Protein AF-A0A3R7X6E0-F1 (afdb_monomer_lite)

Sequence (173 aa):
MERMLISPISKWQRISYGSPEMNCQFFPSCSQYGAIAINKKGPILGLFATSDRIIRCNPSAMKNHSIIGGSFYQDGRIIDMLKPDYINNEKSPVIAGILSTVPGLGRIYSKKYVDGLFGFLLTSIAYQTAIRSNNNNSILAPFFISTAVVLHGGEIYGSYRAAKYHTSKKISY

Foldseek 3Di:
DLVVVLVVLVVVVVVLVVDPVSDQLAPPRLSVQLSVLCVPVNDQRSLLQSLLVVLCSDPCVLVQCVQQVADADPVRHGYDHPDDPAFDQPDQLVVLLVLLVQQLRLCVSLVNNSSSVSLNVQLVVLVVCLVVCVVVVHPCNVVSVVVSVSSSSNRSVNSSCSNGRDDDPPPPD

Structure (mmCIF, N/CA/C/O backbone):
data_AF-A0A3R7X6E0-F1
#
_entry.id   AF-A0A3R7X6E0-F1
#
loop_
_atom_site.group_PDB
_atom_site.id
_atom_site.type_symbol
_atom_site.label_atom_id
_atom_site.label_alt_id
_atom_site.label_comp_id
_atom_site.label_asym_id
_atom_site.label_entity_id
_atom_site.label_seq_id
_atom_site.pdbx_PDB_ins_code
_atom_site.Cartn_x
_atom_site.Cartn_y
_atom_site.Cartn_z
_atom_site.occupancy
_atom_site.B_iso_or_equiv
_atom_site.auth_seq_id
_atom_site.auth_comp_id
_atom_site.auth_asym_id
_atom_site.auth_atom_id
_atom_site.pdbx_PDB_model_num
ATOM 1 N N . MET A 1 1 ? -2.699 -19.401 -15.960 1.00 46.66 1 MET A N 1
ATOM 2 C CA . MET A 1 1 ? -2.039 -18.119 -15.615 1.00 46.66 1 MET A CA 1
ATOM 3 C C . MET A 1 1 ? -2.026 -17.835 -14.112 1.00 46.66 1 MET A C 1
ATOM 5 O O . MET A 1 1 ? -0.956 -17.560 -13.591 1.00 46.66 1 MET A O 1
ATOM 9 N N . GLU A 1 2 ? -3.136 -17.978 -13.377 1.00 50.12 2 GLU A N 1
ATOM 10 C CA . GLU A 1 2 ? -3.184 -17.659 -11.930 1.00 50.12 2 GLU A CA 1
ATOM 11 C C . GLU A 1 2 ? -2.165 -18.422 -11.061 1.00 50.12 2 GLU A C 1
ATOM 13 O O . GLU A 1 2 ? -1.531 -17.840 -10.186 1.00 50.12 2 GLU A O 1
ATOM 18 N N . ARG A 1 3 ? -1.927 -19.712 -11.338 1.00 54.41 3 ARG A N 1
ATOM 19 C CA . ARG A 1 3 ? -0.982 -20.543 -10.565 1.00 54.41 3 ARG A CA 1
ATOM 20 C C . ARG A 1 3 ? 0.486 -20.094 -10.676 1.00 54.41 3 ARG A C 1
ATOM 22 O O . ARG A 1 3 ? 1.242 -20.285 -9.726 1.00 54.41 3 ARG A O 1
ATOM 29 N N . MET A 1 4 ? 0.885 -19.467 -11.789 1.00 63.34 4 MET A N 1
ATOM 30 C CA . MET A 1 4 ? 2.248 -18.939 -11.975 1.00 63.34 4 MET A CA 1
ATOM 31 C C . MET A 1 4 ? 2.517 -17.726 -11.080 1.00 63.34 4 MET A C 1
ATOM 33 O O . MET A 1 4 ? 3.608 -17.611 -10.530 1.00 63.34 4 MET A O 1
ATOM 37 N N . LEU A 1 5 ? 1.509 -16.874 -10.871 1.00 63.56 5 LEU A N 1
ATOM 38 C CA . LEU A 1 5 ? 1.611 -15.706 -9.992 1.00 63.56 5 LEU A CA 1
ATOM 39 C C . LEU A 1 5 ? 1.611 -16.096 -8.502 1.00 63.56 5 LEU A C 1
ATOM 41 O O . LEU A 1 5 ? 2.202 -15.396 -7.686 1.00 63.56 5 LEU A O 1
ATOM 45 N N . ILE A 1 6 ? 0.994 -17.228 -8.142 1.00 69.25 6 ILE A N 1
ATOM 46 C CA . ILE A 1 6 ? 0.875 -17.701 -6.748 1.00 69.25 6 ILE A CA 1
ATOM 47 C C . ILE A 1 6 ? 2.108 -18.502 -6.292 1.00 69.25 6 ILE A C 1
ATOM 49 O O . ILE A 1 6 ? 2.465 -18.479 -5.116 1.00 69.25 6 ILE A O 1
ATOM 53 N N . SER A 1 7 ? 2.801 -19.186 -7.202 1.00 73.62 7 SER A N 1
ATOM 54 C CA . SER A 1 7 ? 4.004 -19.975 -6.888 1.00 73.62 7 SER A CA 1
ATOM 55 C C . SER A 1 7 ? 5.075 -19.217 -6.069 1.00 73.62 7 SER A C 1
ATOM 57 O O . SER A 1 7 ? 5.437 -19.700 -4.991 1.00 73.62 7 SER A O 1
ATOM 59 N N . PRO A 1 8 ? 5.546 -18.013 -6.461 1.00 70.44 8 PRO A N 1
ATOM 60 C CA . PRO A 1 8 ? 6.513 -17.263 -5.649 1.00 70.44 8 PRO A CA 1
ATOM 61 C C . PRO A 1 8 ? 5.943 -16.838 -4.286 1.00 70.44 8 PRO A C 1
ATOM 63 O O . PRO A 1 8 ? 6.661 -16.849 -3.286 1.00 70.44 8 PRO A O 1
ATOM 66 N N . ILE A 1 9 ? 4.640 -16.552 -4.221 1.00 66.44 9 ILE A N 1
ATOM 67 C CA . ILE A 1 9 ? 3.930 -16.183 -2.989 1.00 66.44 9 ILE A CA 1
ATOM 68 C C . ILE A 1 9 ? 3.961 -17.343 -1.980 1.00 66.44 9 ILE A C 1
ATOM 70 O O . ILE A 1 9 ? 4.305 -17.134 -0.818 1.00 66.44 9 ILE A O 1
ATOM 74 N N . SER A 1 10 ? 3.672 -18.569 -2.425 1.00 62.78 10 SER A N 1
ATOM 75 C CA . SER A 1 10 ? 3.698 -19.767 -1.568 1.00 62.78 10 SER A CA 1
ATOM 76 C C . SER A 1 10 ? 5.095 -20.111 -1.035 1.00 62.78 10 SER A C 1
ATOM 78 O O . SER A 1 10 ? 5.242 -20.518 0.118 1.00 62.78 10 SER A O 1
ATOM 80 N N . LYS A 1 11 ? 6.147 -19.891 -1.836 1.00 69.75 11 LYS A N 1
ATOM 81 C CA . LYS A 1 11 ? 7.536 -20.090 -1.395 1.00 69.75 11 LYS A CA 1
ATOM 82 C C . LYS A 1 11 ? 7.931 -19.072 -0.325 1.00 69.75 11 LYS A C 1
ATOM 84 O O . LYS A 1 11 ? 8.515 -19.452 0.684 1.00 69.75 11 LYS A O 1
ATOM 89 N N . TRP A 1 12 ? 7.551 -17.807 -0.507 1.00 65.81 12 TRP A N 1
ATOM 90 C CA . TRP A 1 12 ? 7.777 -16.753 0.482 1.00 65.81 12 TRP A CA 1
ATOM 91 C C . TRP A 1 12 ? 7.031 -17.007 1.800 1.00 65.81 12 TRP A C 1
ATOM 93 O O . TRP A 1 12 ? 7.599 -16.825 2.873 1.00 65.81 12 TRP A O 1
ATOM 103 N N . GLN A 1 13 ? 5.786 -17.488 1.739 1.00 64.06 13 GLN A N 1
ATOM 104 C CA . GLN A 1 13 ? 5.008 -17.860 2.929 1.00 64.06 13 GLN A CA 1
ATOM 105 C C . GLN A 1 13 ? 5.733 -18.887 3.801 1.00 64.06 13 GLN A C 1
ATOM 107 O O . GLN A 1 13 ? 5.774 -18.734 5.018 1.00 64.06 13 GLN A O 1
ATOM 112 N N . ARG A 1 14 ? 6.360 -19.895 3.184 1.00 64.56 14 ARG A N 1
ATOM 113 C CA . ARG A 1 14 ? 7.103 -20.938 3.904 1.00 64.56 14 ARG A CA 1
ATOM 114 C C . ARG A 1 14 ? 8.317 -20.396 4.668 1.00 64.56 14 ARG A C 1
ATOM 116 O O . ARG A 1 14 ? 8.674 -20.968 5.688 1.00 64.56 14 ARG A O 1
ATOM 123 N N . ILE A 1 15 ? 8.924 -19.310 4.188 1.00 61.09 15 ILE A N 1
ATOM 124 C CA . ILE A 1 15 ? 10.067 -18.649 4.837 1.00 61.09 15 ILE A CA 1
ATOM 125 C C . ILE A 1 15 ? 9.575 -17.683 5.926 1.00 61.09 15 ILE A C 1
ATOM 127 O O . ILE A 1 15 ? 10.042 -17.739 7.056 1.00 61.09 15 ILE A O 1
ATOM 131 N N . SER A 1 16 ? 8.584 -16.841 5.613 1.00 58.31 16 SER A N 1
ATOM 132 C CA . SER A 1 16 ? 8.065 -15.804 6.520 1.00 58.31 16 SER A CA 1
ATOM 133 C C . SER A 1 16 ? 7.431 -16.363 7.799 1.00 58.31 16 SER A C 1
ATOM 135 O O . SER A 1 16 ? 7.548 -15.729 8.841 1.00 58.31 16 SER A O 1
ATOM 137 N N . TYR A 1 17 ? 6.796 -17.539 7.751 1.00 60.47 17 TYR A N 1
ATOM 138 C CA . TYR A 1 17 ? 6.208 -18.171 8.941 1.00 60.47 17 TYR A CA 1
ATOM 139 C C . TYR A 1 17 ? 7.229 -18.871 9.855 1.00 60.47 17 TYR A C 1
ATOM 141 O O . TYR A 1 17 ? 6.851 -19.337 10.925 1.00 60.47 17 TYR A O 1
ATOM 149 N N . GLY A 1 18 ? 8.500 -18.965 9.446 1.00 58.53 18 GLY A N 1
ATOM 150 C CA . GLY A 1 18 ? 9.564 -19.612 10.221 1.00 58.53 18 GLY A CA 1
ATOM 151 C C . GLY A 1 18 ? 10.307 -18.693 11.198 1.00 58.53 18 GLY A C 1
ATOM 152 O O . GLY A 1 18 ? 11.107 -19.192 11.982 1.00 58.53 18 GLY A O 1
ATOM 153 N N . SER A 1 19 ? 10.062 -17.379 11.165 1.00 57.22 19 SER A N 1
ATOM 154 C CA . SER A 1 19 ? 10.759 -16.384 11.996 1.00 57.22 19 SER A CA 1
ATOM 155 C C . SER A 1 19 ? 9.754 -15.450 12.689 1.00 57.22 19 SER A C 1
ATOM 157 O O . SER A 1 19 ? 9.012 -14.758 11.978 1.00 57.22 19 SER A O 1
ATOM 159 N N . PRO A 1 20 ? 9.721 -15.389 14.036 1.00 59.47 20 PRO A N 1
ATOM 160 C CA . PRO A 1 20 ? 8.815 -14.525 14.796 1.00 59.47 20 PRO A CA 1
ATOM 161 C C . PRO A 1 20 ? 8.871 -13.043 14.399 1.00 59.47 20 PRO A C 1
ATOM 163 O O . PRO A 1 20 ? 7.859 -12.347 14.454 1.00 59.47 20 PRO A O 1
ATOM 166 N N . GLU A 1 21 ? 10.032 -12.576 13.942 1.00 55.91 21 GLU A N 1
ATOM 167 C CA . GLU A 1 21 ? 10.314 -11.199 13.526 1.00 55.91 21 GLU A CA 1
ATOM 168 C C . GLU A 1 21 ? 9.673 -10.843 12.175 1.00 55.91 21 GLU A C 1
ATOM 170 O O . GLU A 1 21 ? 9.469 -9.670 11.869 1.00 55.91 21 GLU A O 1
ATOM 175 N N . MET A 1 22 ? 9.320 -11.853 11.371 1.00 61.16 22 MET A N 1
ATOM 176 C CA . MET A 1 22 ? 8.679 -11.698 10.057 1.00 61.16 22 MET A CA 1
ATOM 177 C C . MET A 1 22 ? 7.197 -12.084 10.092 1.00 61.16 22 MET A C 1
ATOM 179 O O . MET A 1 22 ? 6.568 -12.259 9.040 1.00 61.16 22 MET A O 1
ATOM 183 N N . ASN A 1 23 ? 6.625 -12.215 11.294 1.00 70.06 23 ASN A N 1
ATOM 184 C CA . ASN A 1 23 ? 5.203 -12.451 11.460 1.00 70.06 23 ASN A CA 1
ATOM 185 C C . ASN A 1 23 ? 4.417 -11.253 10.925 1.00 70.06 23 ASN A C 1
ATOM 187 O O . ASN A 1 23 ? 4.552 -10.113 11.366 1.00 70.06 23 ASN A O 1
ATOM 191 N N . CYS A 1 24 ? 3.567 -11.520 9.939 1.00 79.69 24 CYS A N 1
ATOM 192 C CA . CYS A 1 24 ? 2.701 -10.498 9.379 1.00 79.69 24 CYS A CA 1
ATOM 193 C C . CYS A 1 24 ? 1.717 -10.006 10.450 1.00 79.69 24 CYS A C 1
ATOM 195 O O . CYS A 1 24 ? 1.026 -10.816 11.064 1.00 79.69 24 CYS A O 1
ATOM 197 N N . GLN A 1 25 ? 1.583 -8.686 10.611 1.00 86.25 25 GLN A N 1
ATOM 198 C CA . GLN A 1 25 ? 0.605 -8.093 11.536 1.00 86.25 25 GLN A CA 1
ATOM 199 C C . GLN A 1 25 ? -0.862 -8.375 11.149 1.00 86.25 25 GLN A C 1
ATOM 201 O O . GLN A 1 25 ? -1.771 -8.145 11.944 1.00 86.25 25 GLN A O 1
ATOM 206 N N . PHE A 1 26 ? -1.097 -8.865 9.925 1.00 89.38 26 PHE A N 1
ATOM 207 C CA . PHE A 1 26 ? -2.418 -9.150 9.377 1.00 89.38 26 PHE A CA 1
ATOM 208 C C . PHE A 1 26 ? -2.684 -10.649 9.207 1.00 89.38 26 PHE A C 1
ATOM 210 O O . PHE A 1 26 ? -1.794 -11.434 8.862 1.00 89.38 26 PHE A O 1
ATOM 217 N N . PHE A 1 27 ? -3.955 -11.017 9.367 1.00 88.06 27 PHE A N 1
ATOM 218 C CA . PHE A 1 27 ? -4.524 -12.285 8.939 1.00 88.06 27 PHE A CA 1
ATOM 219 C C . PHE A 1 27 ? -5.594 -12.049 7.850 1.00 88.06 27 PHE A C 1
ATOM 221 O O . PHE A 1 27 ? -6.520 -11.259 8.062 1.00 88.06 27 PHE A O 1
ATOM 228 N N . PRO A 1 28 ? -5.513 -12.731 6.691 1.00 90.38 28 PRO A N 1
ATOM 229 C CA . PRO A 1 28 ? -4.378 -13.534 6.225 1.00 90.38 28 PRO A CA 1
ATOM 230 C C . PRO A 1 28 ? -3.115 -12.673 6.001 1.00 90.38 28 PRO A C 1
ATOM 232 O O . PRO A 1 28 ? -3.202 -11.449 5.905 1.00 90.38 28 PRO A O 1
ATOM 235 N N . SER A 1 29 ? -1.937 -13.308 5.904 1.00 88.94 29 SER A N 1
ATOM 236 C CA . SER A 1 29 ? -0.667 -12.596 5.650 1.00 88.94 29 SER A CA 1
ATOM 237 C C . SER A 1 29 ? -0.710 -11.810 4.333 1.00 88.94 29 SER A C 1
ATOM 239 O O . SER A 1 29 ? -1.476 -12.162 3.441 1.00 88.94 29 SER A O 1
ATOM 241 N N . CYS A 1 30 ? 0.132 -10.785 4.151 1.00 89.12 30 CYS A N 1
ATOM 242 C CA . CYS A 1 30 ? 0.145 -9.973 2.919 1.00 89.12 30 CYS A CA 1
ATOM 243 C C . CYS A 1 30 ? 0.288 -10.814 1.639 1.00 89.12 30 CYS A C 1
ATOM 245 O O . CYS A 1 30 ? -0.385 -10.551 0.643 1.00 89.12 30 CYS A O 1
ATOM 247 N N . SER A 1 31 ? 1.122 -11.853 1.682 1.00 89.00 31 SER A N 1
ATOM 248 C CA . SER A 1 31 ? 1.310 -12.804 0.587 1.00 89.00 31 SER A CA 1
ATOM 249 C C . SER A 1 31 ? 0.040 -13.623 0.337 1.00 89.00 31 SER A C 1
ATOM 251 O O . SER A 1 31 ? -0.439 -13.682 -0.794 1.00 89.00 31 SER A O 1
ATOM 253 N N . GLN A 1 32 ? -0.574 -14.178 1.387 1.00 90.12 32 GLN A N 1
ATOM 254 C CA . GLN A 1 32 ? -1.814 -14.950 1.249 1.00 90.12 32 GLN A CA 1
ATOM 255 C C . GLN A 1 32 ? -2.979 -14.075 0.788 1.00 90.12 32 GLN A C 1
ATOM 257 O O . GLN A 1 32 ? -3.723 -14.453 -0.113 1.00 90.12 32 GLN A O 1
ATOM 262 N N . TYR A 1 33 ? -3.102 -12.877 1.352 1.00 92.75 33 TYR A N 1
ATOM 263 C CA . TYR A 1 33 ? -4.042 -11.863 0.905 1.00 92.75 33 TYR A CA 1
ATOM 264 C C . TYR A 1 33 ? -3.846 -11.562 -0.582 1.00 92.75 33 TYR A C 1
ATOM 266 O O . TYR A 1 33 ? -4.834 -11.483 -1.303 1.00 92.75 33 TYR A O 1
ATOM 274 N N . GLY A 1 34 ? -2.601 -11.449 -1.057 1.00 93.31 34 GLY A N 1
ATOM 275 C CA . GLY A 1 34 ? -2.318 -11.200 -2.467 1.00 93.31 34 GLY A CA 1
ATOM 276 C C . GLY A 1 34 ? -2.734 -12.342 -3.390 1.00 93.31 34 GLY A C 1
ATOM 277 O O . GLY A 1 34 ? -3.376 -12.099 -4.411 1.00 93.31 34 GLY A O 1
ATOM 278 N N . ALA A 1 35 ? -2.476 -13.593 -2.997 1.00 92.94 35 ALA A N 1
ATOM 279 C CA . ALA A 1 35 ? -2.966 -14.758 -3.734 1.00 92.94 35 ALA A CA 1
ATOM 280 C C . ALA A 1 35 ? -4.503 -14.772 -3.819 1.00 92.94 35 ALA A C 1
ATOM 282 O O . ALA A 1 35 ? -5.064 -14.952 -4.902 1.00 92.94 35 ALA A O 1
ATOM 283 N N . ILE A 1 36 ? -5.190 -14.511 -2.700 1.00 92.94 36 ILE A N 1
ATOM 284 C CA . ILE A 1 36 ? -6.656 -14.422 -2.667 1.00 92.94 36 ILE A CA 1
ATOM 285 C C . ILE A 1 36 ? -7.136 -13.235 -3.522 1.00 92.94 36 ILE A C 1
ATOM 287 O O . ILE A 1 36 ? -8.110 -13.365 -4.260 1.00 92.94 36 ILE A O 1
ATOM 291 N N . ALA A 1 37 ? -6.459 -12.084 -3.466 1.00 94.44 37 ALA A N 1
ATOM 292 C CA . ALA A 1 37 ? -6.821 -10.882 -4.213 1.00 94.44 37 ALA A CA 1
ATOM 293 C C . ALA A 1 37 ? -6.757 -11.114 -5.723 1.00 94.44 37 ALA A C 1
ATOM 295 O O . ALA A 1 37 ? -7.709 -10.783 -6.427 1.00 94.44 37 ALA A O 1
ATOM 296 N N . ILE A 1 38 ? -5.667 -11.717 -6.200 1.00 95.38 38 ILE A N 1
ATOM 297 C CA . ILE A 1 38 ? -5.465 -12.057 -7.611 1.00 95.38 38 ILE A CA 1
ATOM 298 C C . ILE A 1 38 ? -6.513 -13.068 -8.077 1.00 95.38 38 ILE A C 1
ATOM 300 O O . ILE A 1 38 ? -7.139 -12.849 -9.109 1.00 95.38 38 ILE A O 1
ATOM 304 N N . ASN A 1 39 ? -6.765 -14.125 -7.302 1.00 94.25 39 ASN A N 1
ATOM 305 C CA . ASN A 1 39 ? -7.761 -15.133 -7.667 1.00 94.25 39 ASN A CA 1
ATOM 306 C C . ASN A 1 39 ? -9.199 -14.577 -7.678 1.00 94.25 39 ASN A C 1
ATOM 308 O O . ASN A 1 39 ? -10.003 -14.958 -8.520 1.00 94.25 39 ASN A O 1
ATOM 312 N N . LYS A 1 40 ? -9.547 -13.667 -6.758 1.00 93.12 40 LYS A N 1
ATOM 313 C CA . LYS A 1 40 ? -10.922 -13.147 -6.636 1.00 93.12 40 LYS A CA 1
ATOM 314 C C . LYS A 1 40 ? -11.213 -11.913 -7.489 1.00 93.12 40 LYS A C 1
ATOM 316 O O . LYS A 1 40 ? -12.374 -11.687 -7.816 1.00 93.12 40 LYS A O 1
ATOM 321 N N . LYS A 1 41 ? -10.212 -11.077 -7.783 1.00 92.88 41 LYS A N 1
ATOM 322 C CA . LYS A 1 41 ? -10.377 -9.797 -8.505 1.00 92.88 41 LYS A CA 1
ATOM 323 C C . LYS A 1 41 ? -9.658 -9.765 -9.857 1.00 92.88 41 LYS A C 1
ATOM 325 O O . LYS A 1 41 ? -9.737 -8.759 -10.556 1.00 92.88 41 LYS A O 1
ATOM 330 N N . GLY A 1 42 ? -8.966 -10.841 -10.224 1.00 95.38 42 GLY A N 1
ATOM 331 C CA . GLY A 1 42 ? -8.109 -10.895 -11.402 1.00 95.38 42 GLY A CA 1
ATOM 332 C C . GLY A 1 42 ? -6.727 -10.272 -11.161 1.00 95.38 42 GLY A C 1
ATOM 333 O O . GLY A 1 42 ? -6.483 -9.651 -10.122 1.00 95.38 42 GLY A O 1
ATOM 334 N N . PRO A 1 43 ? -5.798 -10.417 -12.122 1.00 94.56 43 PRO A N 1
ATOM 335 C CA . PRO A 1 43 ? -4.392 -10.065 -11.934 1.00 94.56 43 PRO A CA 1
ATOM 336 C C . PRO A 1 43 ? -4.177 -8.574 -11.656 1.00 94.56 43 PRO A C 1
ATOM 338 O O . PRO A 1 43 ? -3.466 -8.233 -10.720 1.00 94.56 43 PRO A O 1
ATOM 341 N N . ILE A 1 44 ? -4.828 -7.680 -12.403 1.00 95.88 44 ILE A N 1
ATOM 342 C CA . ILE A 1 44 ? -4.598 -6.230 -12.289 1.00 95.88 44 ILE A CA 1
ATOM 343 C C . ILE A 1 44 ? -5.157 -5.686 -10.965 1.00 95.88 44 ILE A C 1
ATOM 345 O O . ILE A 1 44 ? -4.413 -5.178 -10.127 1.00 95.88 44 ILE A O 1
ATOM 349 N N . LEU A 1 45 ? -6.465 -5.843 -10.729 1.00 95.56 45 LEU A N 1
ATOM 350 C CA . LEU A 1 45 ? -7.107 -5.350 -9.503 1.00 95.56 45 LEU A CA 1
ATOM 351 C C . LEU A 1 45 ? -6.631 -6.101 -8.254 1.00 95.56 45 LEU A C 1
ATOM 353 O O . LEU A 1 45 ? -6.592 -5.527 -7.165 1.00 95.56 45 LEU A O 1
ATOM 357 N N . GLY A 1 46 ? -6.256 -7.373 -8.398 1.00 96.00 46 GLY A N 1
ATOM 358 C CA . GLY A 1 46 ? -5.632 -8.152 -7.339 1.00 96.00 46 GLY A CA 1
ATOM 359 C C . GLY A 1 46 ? -4.275 -7.587 -6.936 1.00 96.00 46 GLY A C 1
ATOM 360 O O . GLY A 1 46 ? -4.025 -7.415 -5.743 1.00 96.00 46 GLY A O 1
ATOM 361 N N . LEU A 1 47 ? -3.429 -7.222 -7.904 1.00 97.19 47 LEU A N 1
ATOM 362 C CA . LEU A 1 47 ? -2.147 -6.568 -7.638 1.00 97.19 47 LEU A CA 1
ATOM 363 C C . LEU A 1 47 ? -2.329 -5.194 -6.985 1.00 97.19 47 LEU A C 1
ATOM 365 O O . LEU A 1 47 ? -1.658 -4.921 -5.993 1.00 97.19 47 LEU A O 1
ATOM 369 N N . PHE A 1 48 ? -3.280 -4.371 -7.437 1.00 97.38 48 PHE A N 1
ATOM 370 C CA . PHE A 1 48 ? -3.570 -3.083 -6.786 1.00 97.38 48 PHE A CA 1
ATOM 371 C C . PHE A 1 48 ? -4.068 -3.261 -5.347 1.00 97.38 48 PHE A C 1
ATOM 373 O O . PHE A 1 48 ? -3.591 -2.595 -4.429 1.00 97.38 48 PHE A O 1
ATOM 380 N N . ALA A 1 49 ? -4.970 -4.217 -5.107 1.00 96.25 49 ALA A N 1
ATOM 381 C CA . ALA A 1 49 ? -5.428 -4.530 -3.757 1.00 96.25 49 ALA A CA 1
ATOM 382 C C . ALA A 1 49 ? -4.288 -5.047 -2.861 1.00 96.25 49 ALA A C 1
ATOM 384 O O . ALA A 1 49 ? -4.261 -4.744 -1.667 1.00 96.25 49 ALA A O 1
ATOM 385 N N . THR A 1 50 ? -3.359 -5.821 -3.427 1.00 96.38 50 THR A N 1
ATOM 386 C CA . THR A 1 50 ? -2.166 -6.328 -2.731 1.00 96.38 50 THR A CA 1
ATOM 387 C C . THR A 1 50 ? -1.186 -5.204 -2.415 1.00 96.38 50 THR A C 1
ATOM 389 O O . THR A 1 50 ? -0.663 -5.140 -1.308 1.00 96.38 50 THR A O 1
ATOM 392 N N . SER A 1 51 ? -0.969 -4.281 -3.347 1.00 96.81 51 SER A N 1
ATOM 393 C CA . SER A 1 51 ? -0.146 -3.096 -3.116 1.00 96.81 51 SER A CA 1
ATOM 394 C C . SER A 1 51 ? -0.717 -2.231 -1.992 1.00 96.81 51 SER A C 1
ATOM 396 O O . SER A 1 51 ? 0.010 -1.891 -1.060 1.00 96.81 51 SER A O 1
ATOM 398 N N . ASP A 1 52 ? -2.023 -1.953 -2.008 1.00 96.00 52 ASP A N 1
ATOM 399 C CA . ASP A 1 52 ? -2.663 -1.229 -0.909 1.00 96.00 52 ASP A CA 1
ATOM 400 C C . ASP A 1 52 ? -2.443 -1.934 0.443 1.00 96.00 52 ASP A C 1
ATOM 402 O O . ASP A 1 52 ? -2.236 -1.280 1.468 1.00 96.00 52 ASP A O 1
ATOM 406 N N . ARG A 1 53 ? -2.503 -3.270 0.462 1.00 94.31 53 ARG A N 1
ATOM 407 C CA . ARG A 1 53 ? -2.230 -4.052 1.668 1.00 94.31 53 ARG A CA 1
ATOM 408 C C . ARG A 1 53 ? -0.811 -3.812 2.181 1.00 94.31 53 ARG A C 1
ATOM 410 O O . ARG A 1 53 ? -0.641 -3.657 3.386 1.00 94.31 53 ARG A O 1
ATOM 417 N N . ILE A 1 54 ? 0.176 -3.777 1.289 1.00 94.56 54 ILE A N 1
ATOM 418 C CA . ILE A 1 54 ? 1.575 -3.509 1.643 1.00 94.56 54 ILE A CA 1
ATOM 419 C C . ILE A 1 54 ? 1.710 -2.108 2.249 1.00 94.56 54 ILE A C 1
ATOM 421 O O . ILE A 1 54 ? 2.315 -1.968 3.305 1.00 94.56 54 ILE A O 1
ATOM 425 N N . ILE A 1 55 ? 1.072 -1.094 1.657 1.00 94.81 55 ILE A N 1
ATOM 426 C CA . ILE A 1 55 ? 1.116 0.291 2.158 1.00 94.81 55 ILE A CA 1
ATOM 427 C C . ILE A 1 55 ? 0.540 0.409 3.577 1.00 94.81 55 ILE A C 1
ATOM 429 O O . ILE A 1 55 ? 1.099 1.101 4.428 1.00 94.81 55 ILE A O 1
ATOM 433 N N . ARG A 1 56 ? -0.556 -0.298 3.865 1.00 92.31 56 ARG A N 1
ATOM 434 C CA . ARG A 1 56 ? -1.167 -0.328 5.206 1.00 92.31 56 ARG A CA 1
ATOM 435 C C . ARG A 1 56 ? -0.427 -1.224 6.191 1.00 92.31 56 ARG A C 1
ATOM 437 O O . ARG A 1 56 ? -0.719 -1.178 7.379 1.00 92.31 56 ARG A O 1
ATOM 444 N N . CYS A 1 57 ? 0.518 -2.041 5.733 1.00 90.88 57 CYS A N 1
ATOM 445 C CA . CYS A 1 57 ? 1.373 -2.853 6.590 1.00 90.88 57 CYS A CA 1
ATOM 446 C C . CYS A 1 57 ? 2.506 -2.008 7.182 1.00 90.88 57 CYS A C 1
ATOM 448 O O . CYS A 1 57 ? 3.684 -2.255 6.948 1.00 90.88 57 CYS A O 1
ATOM 450 N N . ASN A 1 58 ? 2.118 -1.010 7.971 1.00 90.19 58 ASN A N 1
ATOM 451 C CA . ASN A 1 58 ? 2.999 -0.068 8.650 1.00 90.19 58 ASN A CA 1
ATOM 452 C C . ASN A 1 58 ? 2.681 -0.029 10.165 1.00 90.19 58 ASN A C 1
ATOM 454 O O . ASN A 1 58 ? 1.690 -0.631 10.589 1.00 90.19 58 ASN A O 1
ATOM 458 N N . PRO A 1 59 ? 3.478 0.668 11.000 1.00 87.81 59 PRO A N 1
ATOM 459 C CA . PRO A 1 59 ? 3.295 0.674 12.457 1.00 87.81 59 PRO A CA 1
ATOM 460 C C . PRO A 1 59 ? 1.944 1.217 12.950 1.00 87.81 59 PRO A C 1
ATOM 462 O O . PRO A 1 59 ? 1.530 0.927 14.070 1.00 87.81 59 PRO A O 1
ATOM 465 N N . SER A 1 60 ? 1.232 2.007 12.139 1.00 87.44 60 SER A N 1
ATOM 466 C CA . SER A 1 60 ? -0.057 2.580 12.539 1.00 87.44 60 SER A CA 1
ATOM 467 C C . SER A 1 60 ? -1.242 1.634 12.363 1.00 87.44 60 SER A C 1
ATOM 469 O O . SER A 1 60 ? -2.319 1.932 12.882 1.00 87.44 60 SER A O 1
ATOM 471 N N . ALA A 1 61 ? -1.082 0.507 11.659 1.00 87.88 61 ALA A N 1
ATOM 472 C CA . ALA A 1 61 ? -2.209 -0.355 11.308 1.00 87.88 61 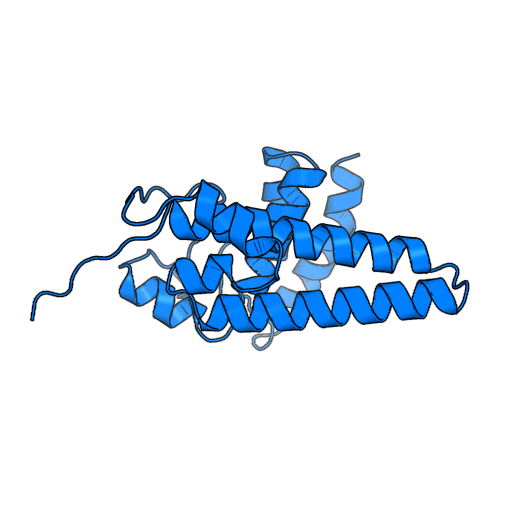ALA A CA 1
ATOM 473 C C . ALA A 1 61 ? -2.935 -0.916 12.536 1.00 87.88 61 ALA A C 1
ATOM 475 O O . ALA A 1 61 ? -4.161 -0.844 12.581 1.00 87.88 61 ALA A O 1
ATOM 476 N N . MET A 1 62 ? -2.201 -1.369 13.557 1.00 85.38 62 MET A N 1
ATOM 477 C CA . MET A 1 62 ? -2.786 -1.847 14.816 1.00 85.38 62 MET A CA 1
ATOM 478 C C . MET A 1 62 ? -3.638 -0.766 15.486 1.00 85.38 62 MET A C 1
ATOM 480 O O . MET A 1 62 ? -4.825 -0.966 15.725 1.00 85.38 62 MET A O 1
ATOM 484 N N . LYS A 1 63 ? -3.069 0.428 15.695 1.00 84.62 63 LYS A N 1
ATOM 485 C CA . LYS A 1 63 ? -3.788 1.572 16.275 1.00 84.62 63 LYS A CA 1
ATOM 486 C C . LYS A 1 63 ? -5.031 1.929 15.456 1.00 84.62 63 LYS A C 1
ATOM 488 O O . LYS A 1 63 ? -6.108 2.115 16.014 1.00 84.62 63 LYS A O 1
ATOM 493 N N . ASN A 1 64 ? -4.886 2.011 14.135 1.00 83.38 64 ASN A N 1
ATOM 494 C CA . ASN A 1 64 ? -5.975 2.338 13.220 1.00 83.38 64 ASN A CA 1
ATOM 495 C C . ASN A 1 64 ? -7.111 1.313 13.281 1.00 83.38 64 ASN A C 1
ATOM 497 O O . ASN A 1 64 ? -8.267 1.712 13.170 1.00 83.38 64 ASN A O 1
ATOM 501 N N . HIS A 1 65 ? -6.786 0.029 13.439 1.00 84.38 65 HIS A N 1
ATOM 502 C CA . HIS A 1 65 ? -7.758 -1.059 13.539 1.00 84.38 65 HIS A CA 1
ATOM 503 C C . HIS A 1 65 ? -8.456 -1.092 14.902 1.00 84.38 65 HIS A C 1
ATOM 505 O O . HIS A 1 65 ? -9.672 -1.259 14.970 1.00 84.38 65 HIS A O 1
ATOM 511 N N . SER A 1 66 ? -7.720 -0.835 15.985 1.00 83.44 66 SER A N 1
ATOM 512 C CA . SER A 1 66 ? -8.291 -0.738 17.332 1.00 83.44 66 SER A CA 1
ATOM 513 C C . SER A 1 66 ? -9.261 0.440 17.467 1.00 83.44 66 SER A C 1
ATOM 515 O O . SER A 1 66 ? -10.334 0.280 18.041 1.00 83.44 66 SER A O 1
ATOM 517 N N . ILE A 1 67 ? -8.941 1.607 16.885 1.00 79.19 67 ILE A N 1
ATOM 518 C CA . ILE A 1 67 ? -9.812 2.802 16.919 1.00 79.19 67 ILE A CA 1
ATOM 519 C C . ILE A 1 67 ? -11.172 2.540 16.257 1.00 79.19 67 ILE A C 1
ATOM 521 O O . ILE A 1 67 ? -12.188 3.078 16.693 1.00 79.19 67 ILE A O 1
ATOM 525 N N . ILE A 1 68 ? -11.207 1.719 15.206 1.00 75.62 68 IL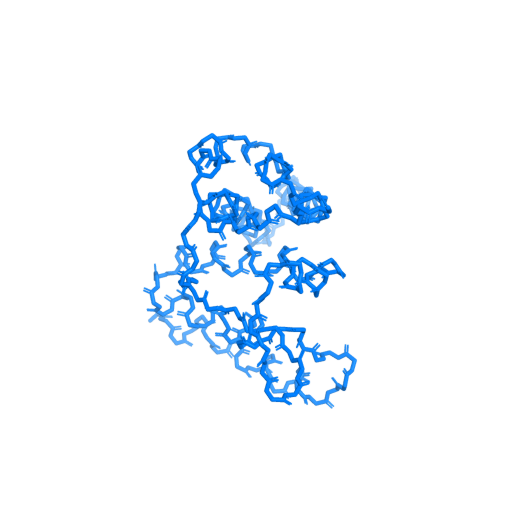E A N 1
ATOM 526 C CA . ILE A 1 68 ? -12.449 1.398 14.492 1.00 75.62 68 ILE A CA 1
ATOM 527 C C . ILE A 1 68 ? -13.204 0.206 15.097 1.00 75.62 68 ILE A C 1
ATOM 529 O O . ILE A 1 68 ? -14.256 -0.156 14.574 1.00 75.62 68 ILE A O 1
ATOM 533 N N . GLY A 1 69 ? -12.691 -0.395 16.178 1.00 76.81 69 GLY A N 1
ATOM 534 C CA . GLY A 1 69 ? -13.278 -1.584 16.798 1.00 76.81 69 GLY A CA 1
ATOM 535 C C . GLY A 1 69 ? -13.230 -2.817 15.895 1.00 76.81 69 GLY A C 1
ATOM 536 O O . GLY A 1 69 ? -14.179 -3.599 15.873 1.00 76.81 69 GLY A O 1
ATOM 537 N N . GLY A 1 70 ? -12.171 -2.957 15.094 1.00 78.56 70 GLY A N 1
ATOM 538 C CA . GLY A 1 70 ? -12.020 -4.084 14.181 1.00 78.56 70 GLY A CA 1
ATOM 539 C C . GLY A 1 70 ? -11.714 -5.405 14.899 1.00 78.56 70 GLY A C 1
ATOM 540 O O . GLY A 1 70 ? -11.221 -5.426 16.025 1.00 78.56 70 GLY A O 1
ATOM 541 N N . SER A 1 71 ? -11.999 -6.527 14.235 1.00 83.00 71 SER A N 1
ATOM 542 C CA . SER A 1 71 ? -11.791 -7.873 14.789 1.00 83.00 71 SER A CA 1
ATOM 543 C C . SER A 1 71 ? -10.336 -8.346 14.700 1.00 83.00 71 SER A C 1
ATOM 545 O O . SER A 1 71 ? -9.607 -7.998 13.764 1.00 83.00 71 SER A O 1
ATOM 547 N N . PHE A 1 72 ? -9.944 -9.204 15.643 1.00 85.25 72 PHE A N 1
ATOM 548 C CA . PHE A 1 72 ? -8.621 -9.823 15.714 1.00 85.25 72 PHE A CA 1
ATOM 549 C C . PHE A 1 72 ? -8.718 -11.339 15.561 1.00 85.25 72 PHE A C 1
ATOM 551 O O . PHE A 1 72 ? -9.714 -11.954 15.942 1.00 85.25 72 PHE A O 1
ATOM 558 N N . TYR A 1 73 ? -7.680 -11.934 14.980 1.00 85.44 73 TYR A N 1
ATOM 559 C CA . TYR A 1 73 ? -7.518 -13.379 14.931 1.00 85.44 73 TYR A CA 1
ATOM 560 C C . TYR A 1 73 ? -7.093 -13.896 16.312 1.00 85.44 73 TYR A C 1
ATOM 562 O O . TYR A 1 73 ? -6.649 -13.121 17.157 1.00 85.44 73 TYR A O 1
ATOM 570 N N . GLN A 1 74 ? -7.212 -15.203 16.551 1.00 83.94 74 GLN A N 1
ATOM 571 C CA . GLN A 1 74 ? -6.943 -15.814 17.864 1.00 83.94 74 GLN A CA 1
ATOM 572 C C . GLN A 1 74 ? -5.520 -15.549 18.388 1.00 83.94 74 GLN A C 1
ATOM 574 O O . GLN A 1 74 ? -5.297 -15.549 19.592 1.00 83.94 74 GLN A O 1
ATOM 579 N N . ASP A 1 75 ? -4.572 -15.290 17.488 1.00 81.00 75 ASP A N 1
ATOM 580 C CA . ASP A 1 75 ? -3.175 -14.970 17.798 1.00 81.00 75 ASP A CA 1
ATOM 581 C C . ASP A 1 75 ? -2.882 -13.459 17.897 1.00 81.00 75 ASP A C 1
ATOM 583 O O . ASP A 1 75 ? -1.723 -13.056 17.957 1.00 81.00 75 ASP A O 1
ATOM 587 N N . GLY A 1 76 ? -3.914 -12.610 17.884 1.00 81.62 76 GLY A N 1
ATOM 588 C CA . GLY A 1 76 ? -3.787 -11.155 18.000 1.00 81.62 76 GLY A CA 1
ATOM 589 C C . GLY A 1 76 ? -3.532 -10.412 16.684 1.00 81.62 76 GLY A C 1
ATOM 590 O O . GLY A 1 76 ? -3.443 -9.183 16.690 1.00 81.62 76 GLY A O 1
ATOM 591 N N . ARG A 1 77 ? -3.448 -11.101 15.537 1.00 85.38 77 ARG A N 1
ATOM 592 C CA . ARG A 1 77 ? -3.310 -10.431 14.231 1.00 85.38 77 ARG A CA 1
ATOM 593 C C . ARG A 1 77 ? -4.580 -9.700 13.812 1.00 85.38 77 ARG A C 1
ATOM 595 O O . ARG A 1 77 ? -5.699 -10.131 14.082 1.00 85.38 77 ARG A O 1
ATOM 602 N N . ILE A 1 78 ? -4.400 -8.623 13.056 1.00 87.56 78 ILE A N 1
ATOM 603 C CA . ILE A 1 78 ? -5.490 -7.820 12.502 1.00 87.56 78 ILE A CA 1
ATOM 604 C C . ILE A 1 78 ? -6.203 -8.608 11.399 1.00 87.56 78 ILE A C 1
ATOM 606 O O . ILE A 1 78 ? -5.581 -8.958 10.391 1.00 87.56 78 ILE A O 1
ATOM 610 N N . ILE A 1 79 ? -7.508 -8.848 11.541 1.00 87.75 79 ILE A N 1
ATOM 611 C CA . ILE A 1 79 ? -8.303 -9.447 10.463 1.00 87.75 79 ILE A CA 1
ATOM 612 C C . ILE A 1 79 ? -8.617 -8.370 9.433 1.00 87.75 79 ILE A C 1
ATOM 614 O O . ILE A 1 79 ? -9.241 -7.358 9.744 1.00 87.75 79 ILE A O 1
ATOM 618 N N . ASP A 1 80 ? -8.226 -8.600 8.183 1.00 85.88 80 ASP A N 1
ATOM 619 C CA . ASP A 1 80 ? -8.619 -7.721 7.087 1.00 85.88 80 ASP A CA 1
ATOM 620 C C . ASP A 1 80 ? -8.880 -8.536 5.821 1.00 85.88 80 ASP A C 1
ATOM 622 O O . ASP A 1 80 ? -7.992 -9.180 5.253 1.00 85.88 80 ASP A O 1
ATOM 626 N N . MET A 1 81 ? -10.135 -8.507 5.397 1.00 82.69 81 MET A N 1
ATOM 627 C CA . MET A 1 81 ? -10.645 -9.255 4.260 1.00 82.69 81 MET A CA 1
ATOM 628 C C . MET A 1 81 ? -10.750 -8.359 3.022 1.00 82.69 81 MET A C 1
ATOM 630 O O . MET A 1 81 ? -10.853 -7.139 3.096 1.00 82.69 81 MET A O 1
ATOM 634 N N . LEU A 1 82 ? -10.775 -8.965 1.832 1.00 80.81 82 LEU A N 1
ATOM 635 C CA . LEU A 1 82 ? -10.862 -8.231 0.556 1.00 80.81 82 LEU A CA 1
ATOM 636 C C . LEU A 1 82 ? -12.098 -7.334 0.407 1.00 80.81 82 LEU A C 1
ATOM 638 O O . LEU A 1 82 ? -12.092 -6.442 -0.453 1.00 80.81 82 LEU A O 1
ATOM 642 N N . LYS A 1 83 ? -13.147 -7.620 1.180 1.00 74.25 83 LYS A N 1
ATOM 643 C CA . LYS A 1 83 ? -14.368 -6.836 1.330 1.00 74.25 83 LYS A CA 1
ATOM 644 C C . LYS A 1 83 ? -14.637 -6.721 2.835 1.00 74.25 83 LYS A C 1
ATOM 646 O O . LYS A 1 83 ? -15.019 -7.726 3.422 1.00 74.25 83 LYS A O 1
ATOM 651 N N . PRO A 1 84 ? -14.366 -5.568 3.460 1.00 68.88 84 PRO A N 1
ATOM 652 C CA . PRO A 1 84 ? -14.752 -5.345 4.846 1.00 68.88 84 PRO A CA 1
ATOM 653 C C . PRO A 1 84 ? -16.261 -5.071 4.938 1.00 68.88 84 PRO A C 1
ATOM 655 O O . PRO A 1 84 ? -16.830 -4.454 4.036 1.00 68.88 84 PRO A O 1
ATOM 658 N N . ASP A 1 85 ? -16.884 -5.485 6.041 1.00 63.06 85 ASP A N 1
ATOM 659 C CA . ASP A 1 85 ? -18.334 -5.354 6.277 1.00 63.06 85 ASP A CA 1
ATOM 660 C C . ASP A 1 85 ? -18.766 -3.934 6.710 1.00 63.06 85 ASP A C 1
ATOM 662 O O . ASP A 1 85 ? -19.946 -3.663 6.922 1.00 63.06 85 ASP A O 1
ATOM 666 N N . TYR A 1 86 ? -17.820 -2.999 6.836 1.00 62.47 86 TYR A N 1
ATOM 667 C CA . TYR A 1 86 ? -18.052 -1.660 7.384 1.00 62.47 86 TYR A CA 1
ATOM 668 C C . TYR A 1 86 ? -18.375 -0.631 6.298 1.00 62.47 86 TYR A C 1
ATOM 670 O O . TYR A 1 86 ? -17.501 -0.256 5.523 1.00 62.47 86 TYR A O 1
ATOM 678 N N . ILE A 1 87 ? -19.596 -0.103 6.274 1.00 59.88 87 ILE A N 1
ATOM 679 C CA . ILE A 1 87 ? -19.976 0.998 5.378 1.00 59.88 87 ILE A CA 1
ATOM 680 C C . ILE A 1 87 ? -20.173 2.256 6.219 1.00 59.88 87 ILE A C 1
ATOM 682 O O . ILE A 1 87 ? -21.076 2.313 7.049 1.00 59.88 87 ILE A O 1
ATOM 686 N N . ASN A 1 88 ? -19.350 3.277 5.994 1.00 61.00 88 ASN A N 1
ATOM 687 C CA . ASN A 1 88 ? -19.632 4.625 6.475 1.00 61.00 88 ASN A CA 1
ATOM 688 C C . ASN A 1 88 ? -19.091 5.644 5.456 1.00 61.00 88 ASN A C 1
ATOM 690 O O . ASN A 1 88 ? -17.976 5.520 4.958 1.00 61.00 88 ASN A O 1
ATOM 694 N N . ASN A 1 89 ? -19.941 6.612 5.110 1.00 61.38 89 ASN A N 1
ATOM 695 C CA . ASN A 1 89 ? -19.858 7.478 3.932 1.00 61.38 89 ASN A CA 1
ATOM 696 C C . ASN A 1 89 ? -19.499 8.934 4.300 1.00 61.38 89 ASN A C 1
ATOM 698 O O . ASN A 1 89 ? -20.000 9.874 3.688 1.00 61.38 89 ASN A O 1
ATOM 702 N N . GLU A 1 90 ? -18.638 9.166 5.298 1.00 70.19 90 GLU A N 1
ATOM 703 C CA . GLU A 1 90 ? -18.266 10.544 5.676 1.00 70.19 90 GLU A CA 1
ATOM 704 C C . GLU A 1 90 ? -17.491 11.293 4.573 1.00 70.19 90 GLU A C 1
ATOM 706 O O . GLU A 1 90 ? -17.494 12.525 4.533 1.00 70.19 90 GLU A O 1
ATOM 711 N N . LYS A 1 91 ? -16.781 10.572 3.696 1.00 82.44 91 LYS A N 1
ATOM 712 C CA . LYS A 1 91 ? -15.884 11.137 2.678 1.00 82.44 91 LYS A CA 1
ATOM 713 C C . LYS A 1 91 ? -16.154 10.521 1.312 1.00 82.44 91 LYS A C 1
ATOM 715 O O . LYS A 1 91 ? -16.433 9.333 1.212 1.00 82.44 91 LYS A O 1
ATOM 720 N N . SER A 1 92 ? -16.034 11.322 0.250 1.00 90.56 92 SER A N 1
ATOM 721 C CA . SER A 1 92 ? -16.280 10.846 -1.116 1.00 90.56 92 SER A CA 1
ATOM 722 C C . SER A 1 92 ? -15.146 9.924 -1.583 1.00 90.56 92 SER A C 1
ATOM 724 O O . SER A 1 92 ? -14.002 10.382 -1.697 1.00 90.56 92 SER A O 1
ATOM 726 N N . PRO A 1 93 ? -15.432 8.650 -1.918 1.00 91.94 93 PRO A N 1
ATOM 727 C CA . PRO A 1 93 ? -14.414 7.722 -2.411 1.00 91.94 93 PRO A CA 1
ATOM 728 C C . PRO A 1 93 ? -13.806 8.139 -3.748 1.00 91.94 93 PRO A C 1
ATOM 730 O O . PRO A 1 93 ? -12.635 7.872 -4.009 1.00 91.94 93 PRO A O 1
ATOM 733 N N . VAL A 1 94 ? -14.591 8.817 -4.588 1.00 92.12 94 VAL A N 1
ATOM 734 C CA . VAL A 1 94 ? -14.140 9.302 -5.898 1.00 92.12 94 VAL A CA 1
ATOM 735 C C . VAL A 1 94 ? -13.126 10.429 -5.724 1.00 92.12 94 VAL A C 1
ATOM 737 O O . VAL A 1 94 ? -12.064 10.384 -6.335 1.00 92.12 94 VAL A O 1
ATOM 740 N N . ILE A 1 95 ? -13.402 11.386 -4.829 1.00 93.25 95 ILE A N 1
ATOM 741 C CA . ILE A 1 95 ? -12.459 12.471 -4.518 1.00 93.25 95 ILE A CA 1
ATOM 742 C C . ILE A 1 95 ? -11.164 11.891 -3.946 1.00 93.25 95 ILE A C 1
ATOM 744 O O . ILE A 1 95 ? -10.083 12.290 -4.366 1.00 93.25 95 ILE A O 1
ATOM 748 N N . ALA A 1 96 ? -11.258 10.905 -3.048 1.00 93.31 96 ALA A N 1
ATOM 749 C CA . ALA A 1 96 ? -10.081 10.230 -2.511 1.00 93.31 96 ALA A CA 1
ATOM 750 C C . ALA A 1 96 ? -9.240 9.566 -3.615 1.00 93.31 96 ALA A C 1
ATOM 752 O O . ALA A 1 96 ? -8.023 9.704 -3.608 1.00 93.31 96 ALA A O 1
ATOM 753 N N . GLY A 1 97 ? -9.876 8.892 -4.578 1.00 93.94 97 GLY A N 1
ATOM 754 C CA . GLY A 1 97 ? -9.187 8.288 -5.721 1.00 93.94 97 GLY A CA 1
ATOM 755 C C . GLY A 1 97 ? -8.516 9.314 -6.640 1.00 93.94 97 GLY A C 1
ATOM 756 O O . GLY A 1 97 ? -7.381 9.099 -7.052 1.00 93.94 97 GLY A O 1
ATOM 757 N N . ILE A 1 98 ? -9.180 10.442 -6.918 1.00 95.38 98 ILE A N 1
ATOM 758 C CA . ILE A 1 98 ? -8.622 11.530 -7.742 1.00 95.38 98 ILE A CA 1
ATOM 759 C C . ILE A 1 98 ? -7.424 12.181 -7.045 1.00 95.38 98 ILE A C 1
ATOM 761 O O . ILE A 1 98 ? -6.397 12.417 -7.678 1.00 95.38 98 ILE A O 1
ATOM 765 N N . LEU A 1 99 ? -7.517 12.439 -5.738 1.00 95.50 99 LEU A N 1
ATOM 766 C CA . LEU A 1 99 ? -6.410 13.016 -4.972 1.00 95.50 99 LEU A CA 1
ATOM 767 C C . LEU A 1 99 ? -5.167 12.115 -4.986 1.00 95.50 99 LEU A C 1
ATOM 769 O O . LEU A 1 99 ? -4.055 12.631 -4.990 1.00 95.50 99 LEU A O 1
ATOM 773 N N . SER A 1 100 ? -5.336 10.793 -5.070 1.00 95.06 100 SER A N 1
ATOM 774 C CA . SER A 1 100 ? -4.229 9.827 -5.159 1.00 95.06 100 SER A CA 1
ATOM 775 C C . SER A 1 100 ? -3.454 9.837 -6.472 1.00 95.06 100 SER A C 1
ATOM 777 O O . SER A 1 100 ? -2.474 9.104 -6.586 1.00 95.06 100 SER A O 1
ATOM 779 N N . THR A 1 101 ? -3.828 10.686 -7.435 1.00 93.19 101 THR A N 1
ATOM 780 C CA . THR A 1 101 ? -2.927 11.055 -8.543 1.00 93.19 101 THR A CA 1
ATOM 781 C C . THR A 1 101 ? -1.582 11.557 -8.019 1.00 93.19 101 THR A C 1
ATOM 783 O O . THR A 1 101 ? -0.544 11.269 -8.608 1.00 93.19 101 THR A O 1
ATOM 786 N N . VAL A 1 102 ? -1.584 12.232 -6.866 1.00 95.69 102 VAL A N 1
ATOM 787 C CA . VAL A 1 102 ? -0.388 12.452 -6.057 1.00 95.69 102 VAL A CA 1
ATOM 788 C C . VAL A 1 102 ? -0.382 11.406 -4.935 1.00 95.69 102 VAL A C 1
ATOM 790 O O . VAL A 1 102 ? -1.271 11.435 -4.072 1.00 95.69 102 VAL A O 1
ATOM 793 N N . PRO A 1 103 ? 0.597 10.481 -4.914 1.00 95.56 103 PRO A N 1
ATOM 794 C CA . PRO A 1 103 ? 0.686 9.445 -3.890 1.00 95.56 103 PRO A CA 1
ATOM 795 C C . PRO A 1 103 ? 0.561 10.009 -2.469 1.00 95.56 103 PRO A C 1
ATOM 797 O O . PRO A 1 103 ? 1.153 11.032 -2.130 1.00 95.56 103 PRO A O 1
ATOM 800 N N . GLY A 1 104 ? -0.230 9.342 -1.634 1.00 94.44 104 GLY A N 1
ATOM 801 C CA . GLY A 1 104 ? -0.489 9.689 -0.241 1.00 94.44 104 GLY A CA 1
ATOM 802 C C . GLY A 1 104 ? -1.696 10.603 -0.002 1.00 94.44 104 GLY A C 1
ATOM 803 O O . GLY A 1 104 ? -2.370 10.448 1.024 1.00 94.44 104 GLY A O 1
ATOM 804 N N . LEU A 1 105 ? -2.043 11.508 -0.928 1.00 96.25 105 LEU A N 1
ATOM 805 C CA . LEU A 1 105 ? -3.061 12.541 -0.666 1.00 96.25 105 LEU A CA 1
ATOM 806 C C . LEU A 1 105 ? -4.465 11.974 -0.420 1.00 96.25 105 LEU A C 1
ATOM 808 O O . LEU A 1 105 ? -5.144 12.404 0.514 1.00 96.25 105 LEU A O 1
ATOM 812 N N . GLY A 1 106 ? -4.907 10.975 -1.186 1.00 94.81 106 GLY A N 1
ATOM 813 C CA . GLY A 1 106 ? -6.228 10.371 -0.979 1.00 94.81 106 GLY A CA 1
ATOM 814 C C . GLY A 1 106 ? -6.371 9.644 0.366 1.00 94.81 106 GLY A C 1
ATOM 815 O O . GLY A 1 106 ? -7.456 9.594 0.957 1.00 94.81 106 GLY A O 1
ATOM 816 N N . ARG A 1 107 ? -5.267 9.106 0.905 1.00 93.25 107 ARG A N 1
ATOM 817 C CA . ARG A 1 107 ? -5.231 8.489 2.244 1.00 93.25 107 ARG A CA 1
ATOM 818 C C . ARG A 1 107 ? -5.269 9.550 3.343 1.00 93.25 107 ARG A C 1
ATOM 820 O O . ARG A 1 107 ? -6.015 9.395 4.309 1.00 93.25 107 ARG A O 1
ATOM 827 N N . ILE A 1 108 ? -4.546 10.656 3.158 1.00 94.62 108 ILE A N 1
ATOM 828 C CA . ILE A 1 108 ? -4.577 11.825 4.053 1.00 94.62 108 ILE A CA 1
ATOM 829 C C . ILE A 1 108 ? -5.983 12.435 4.103 1.00 94.62 108 ILE A C 1
ATOM 831 O O . ILE A 1 108 ? -6.493 12.704 5.191 1.00 94.62 108 ILE A O 1
ATOM 835 N N . TYR A 1 109 ? -6.656 12.562 2.956 1.00 92.81 109 TYR A N 1
ATOM 836 C CA . TYR A 1 109 ? -8.058 12.994 2.875 1.00 92.81 109 TYR A CA 1
ATOM 837 C C . TYR A 1 109 ? -8.995 12.109 3.716 1.00 92.81 109 TYR A C 1
ATOM 839 O O . TYR A 1 109 ? -9.935 12.596 4.349 1.00 92.81 109 TYR A O 1
ATOM 847 N N . SER A 1 110 ? -8.682 10.815 3.791 1.00 89.50 110 SER A N 1
ATOM 848 C CA . SER A 1 110 ? -9.386 9.824 4.609 1.00 89.50 110 SER A CA 1
ATOM 849 C C . SER A 1 110 ? -8.862 9.746 6.054 1.00 89.50 110 SER A C 1
ATOM 851 O O . SER A 1 110 ? -9.090 8.745 6.720 1.00 89.50 110 SER A O 1
ATOM 853 N N . LYS A 1 111 ? -8.132 10.756 6.555 1.00 89.94 111 LYS A N 1
ATOM 854 C CA . LYS A 1 111 ? -7.539 10.801 7.912 1.00 89.94 111 LYS A CA 1
ATOM 855 C C . LYS A 1 111 ? -6.560 9.653 8.226 1.00 89.94 111 LYS A C 1
ATOM 857 O O . LYS A 1 111 ? -6.251 9.391 9.388 1.00 89.94 111 LYS A O 1
ATOM 862 N N . LYS A 1 112 ? -6.029 8.972 7.206 1.00 89.75 112 LYS A N 1
ATOM 863 C CA . LYS A 1 112 ? -5.010 7.916 7.334 1.00 89.75 112 LYS A CA 1
ATOM 864 C C . LYS A 1 112 ? -3.629 8.483 7.011 1.00 89.75 112 LYS A C 1
ATOM 866 O O . LYS A 1 112 ? -3.038 8.168 5.983 1.00 89.75 112 LYS A O 1
ATOM 871 N N . TYR A 1 113 ? -3.127 9.353 7.888 1.00 92.50 113 TYR A N 1
ATOM 872 C CA . TYR A 1 113 ? -1.894 10.116 7.646 1.00 92.50 113 TYR A CA 1
ATOM 873 C C . TYR A 1 113 ? -0.656 9.234 7.474 1.00 92.50 113 TYR A C 1
ATOM 875 O O . TYR A 1 113 ? 0.105 9.425 6.531 1.00 92.50 113 TYR A O 1
ATOM 883 N N . VAL A 1 114 ? -0.475 8.241 8.351 1.00 91.50 114 VAL A N 1
ATOM 884 C CA . VAL A 1 114 ? 0.687 7.342 8.286 1.00 91.50 114 VAL A CA 1
ATOM 885 C C . VAL A 1 114 ? 0.619 6.471 7.032 1.00 91.50 114 VAL A C 1
ATOM 887 O O . VAL A 1 114 ? 1.605 6.393 6.309 1.00 91.50 114 VAL A O 1
ATOM 890 N N . ASP A 1 115 ? -0.547 5.907 6.695 1.00 93.56 115 ASP A N 1
ATOM 891 C CA . ASP A 1 115 ? -0.713 5.175 5.430 1.00 93.56 115 ASP A CA 1
ATOM 892 C C . ASP A 1 115 ? -0.412 6.076 4.220 1.00 93.56 115 ASP A C 1
ATOM 894 O O . ASP A 1 115 ? 0.165 5.611 3.243 1.00 93.56 115 ASP A O 1
ATOM 898 N N . GLY A 1 116 ? -0.775 7.363 4.284 1.00 96.00 116 GLY A N 1
ATOM 899 C CA . GLY A 1 116 ? -0.449 8.353 3.257 1.00 96.00 116 GLY A CA 1
ATOM 900 C C . GLY A 1 116 ? 1.053 8.598 3.103 1.00 96.00 116 GLY A C 1
ATOM 901 O O . GLY A 1 116 ? 1.554 8.598 1.983 1.00 96.00 116 GLY A O 1
ATOM 902 N N . LEU A 1 117 ? 1.787 8.735 4.211 1.00 96.25 117 LEU A N 1
ATOM 903 C CA . LEU A 1 117 ? 3.246 8.878 4.193 1.00 96.25 117 LEU A CA 1
ATOM 904 C C . LEU A 1 117 ? 3.929 7.635 3.604 1.00 96.25 117 LEU A C 1
ATOM 906 O O . LEU A 1 117 ? 4.783 7.759 2.730 1.00 96.25 117 LEU A O 1
ATOM 910 N N . PHE A 1 118 ? 3.539 6.435 4.042 1.00 94.62 118 PHE A N 1
ATOM 911 C CA . PHE A 1 118 ? 4.092 5.186 3.505 1.00 94.62 118 PHE A CA 1
ATOM 912 C C . PHE A 1 118 ? 3.738 4.998 2.024 1.00 94.62 118 PHE A C 1
ATOM 914 O O . PHE A 1 118 ? 4.600 4.603 1.241 1.00 94.62 118 PHE A O 1
ATOM 921 N N . GLY A 1 119 ? 2.507 5.334 1.628 1.00 96.50 119 GLY A N 1
ATOM 922 C CA . GLY A 1 119 ? 2.069 5.342 0.232 1.00 96.50 119 GLY A CA 1
ATOM 923 C C . GLY A 1 119 ? 2.928 6.259 -0.635 1.00 96.50 119 GLY A C 1
ATOM 924 O O . GLY A 1 119 ? 3.432 5.831 -1.676 1.00 96.50 119 GLY A O 1
ATOM 925 N N . PHE A 1 120 ? 3.186 7.480 -0.161 1.00 97.62 120 PHE A N 1
ATOM 926 C CA . PHE A 1 120 ? 4.072 8.431 -0.826 1.00 97.62 120 PHE A CA 1
ATOM 927 C C . PHE A 1 120 ? 5.506 7.907 -0.953 1.00 97.62 120 PHE A C 1
ATOM 929 O O . PHE A 1 120 ? 6.052 7.890 -2.057 1.00 97.62 120 PHE A O 1
ATOM 936 N N . LEU A 1 121 ? 6.113 7.442 0.143 1.00 97.25 121 LEU A N 1
ATOM 937 C CA . LEU A 1 121 ? 7.507 6.990 0.157 1.00 97.25 121 LEU A CA 1
ATOM 938 C C . LEU A 1 121 ? 7.730 5.771 -0.745 1.00 97.25 121 LEU A C 1
ATOM 940 O O . LEU A 1 121 ? 8.621 5.792 -1.595 1.00 97.25 121 LEU A O 1
ATOM 944 N N . LEU A 1 122 ? 6.907 4.728 -0.600 1.00 9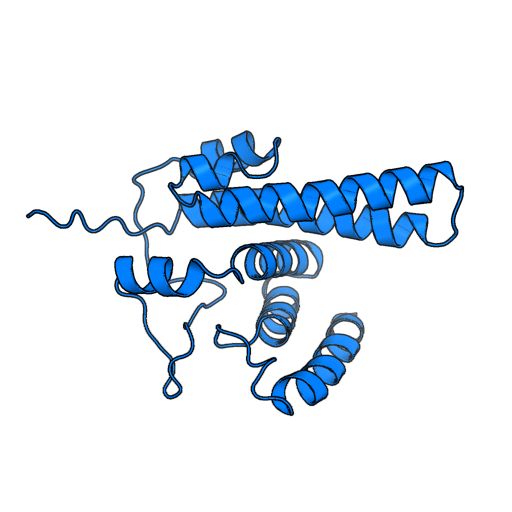6.31 122 LEU A N 1
ATOM 945 C CA . LEU A 1 122 ? 7.041 3.496 -1.384 1.00 96.31 122 LEU A CA 1
ATOM 946 C C . LEU A 1 122 ? 6.857 3.765 -2.878 1.00 96.31 122 LEU A C 1
ATOM 948 O O . LEU A 1 122 ? 7.643 3.291 -3.700 1.00 96.31 122 LEU A O 1
ATOM 952 N N . THR A 1 123 ? 5.851 4.566 -3.227 1.00 97.00 123 THR A N 1
ATOM 953 C CA . THR A 1 123 ? 5.573 4.910 -4.623 1.00 97.00 123 THR A CA 1
ATOM 954 C C . THR A 1 123 ? 6.682 5.794 -5.198 1.00 97.00 123 THR A C 1
ATOM 956 O O . THR A 1 123 ? 7.125 5.561 -6.320 1.00 97.00 123 THR A O 1
ATOM 959 N N . SER A 1 124 ? 7.216 6.743 -4.422 1.00 97.50 124 SER A N 1
ATOM 960 C CA . SER A 1 124 ? 8.335 7.599 -4.845 1.00 97.50 124 SER A CA 1
ATOM 961 C C . SER A 1 124 ? 9.612 6.802 -5.114 1.00 97.50 124 SER A C 1
ATOM 963 O O . SER A 1 124 ? 10.281 7.031 -6.121 1.00 97.50 124 SER A O 1
ATOM 965 N N . ILE A 1 125 ? 9.947 5.835 -4.254 1.00 97.62 125 ILE A N 1
ATOM 966 C CA . ILE A 1 125 ? 11.092 4.936 -4.469 1.00 97.62 125 ILE A CA 1
ATOM 967 C C . ILE A 1 125 ? 10.884 4.110 -5.745 1.00 97.62 125 ILE A C 1
ATOM 969 O O . ILE A 1 125 ? 11.800 3.974 -6.559 1.00 97.62 125 ILE A O 1
ATOM 973 N N . ALA A 1 126 ? 9.675 3.595 -5.966 1.00 97.62 126 ALA A N 1
ATOM 974 C CA . ALA A 1 126 ? 9.360 2.824 -7.162 1.00 97.62 126 ALA A CA 1
ATOM 975 C C . ALA A 1 126 ? 9.459 3.655 -8.449 1.00 97.62 126 ALA A C 1
ATOM 977 O O . ALA A 1 126 ? 10.045 3.198 -9.425 1.00 97.62 126 ALA A O 1
ATOM 978 N N . TYR A 1 127 ? 8.976 4.900 -8.445 1.00 97.88 127 TYR A N 1
ATOM 979 C CA . TYR A 1 127 ? 9.163 5.805 -9.580 1.00 97.88 127 TYR A CA 1
ATOM 980 C C . TYR A 1 127 ? 10.638 6.124 -9.828 1.00 97.88 127 TYR A C 1
ATOM 982 O O . TYR A 1 127 ? 11.093 6.030 -10.966 1.00 97.88 127 TYR A O 1
ATOM 990 N N . GLN A 1 128 ? 11.410 6.447 -8.786 1.00 97.88 128 GLN A N 1
ATOM 991 C CA . GLN A 1 128 ? 12.838 6.742 -8.943 1.00 97.88 128 GLN A CA 1
ATOM 992 C C . GLN A 1 128 ? 13.617 5.541 -9.492 1.00 97.88 128 GLN A C 1
ATOM 994 O O . GLN A 1 128 ? 14.448 5.699 -10.385 1.00 97.88 128 GLN A O 1
ATOM 999 N N . THR A 1 129 ? 13.331 4.334 -8.999 1.00 97.50 129 THR A N 1
ATOM 1000 C CA . THR A 1 129 ? 13.951 3.097 -9.500 1.00 97.50 129 THR A CA 1
ATOM 1001 C C . THR A 1 129 ? 13.530 2.781 -10.933 1.00 97.50 129 THR A C 1
ATOM 1003 O O . THR A 1 129 ? 14.388 2.425 -11.739 1.00 97.50 129 THR A O 1
ATOM 1006 N N . ALA A 1 130 ? 12.259 2.986 -11.288 1.00 97.69 130 ALA A N 1
ATOM 1007 C CA . ALA A 1 130 ? 11.768 2.831 -12.655 1.00 97.69 130 ALA A CA 1
ATOM 1008 C C . ALA A 1 130 ? 12.452 3.804 -13.626 1.00 97.69 130 ALA A C 1
ATOM 1010 O O . ALA A 1 130 ? 12.988 3.370 -14.644 1.00 97.69 130 ALA A O 1
ATOM 1011 N N . ILE A 1 131 ? 12.507 5.096 -13.284 1.00 97.56 131 ILE A N 1
ATOM 1012 C CA . ILE A 1 131 ? 13.154 6.132 -14.103 1.00 97.56 131 ILE A CA 1
ATOM 1013 C C . ILE A 1 131 ? 14.646 5.840 -14.250 1.00 97.56 131 ILE A C 1
ATOM 1015 O O . ILE A 1 131 ? 15.163 5.819 -15.364 1.00 97.56 131 ILE A O 1
ATOM 1019 N N . ARG A 1 132 ? 15.343 5.549 -13.145 1.00 97.69 132 ARG A N 1
ATOM 1020 C CA . ARG A 1 132 ? 16.773 5.216 -13.173 1.00 97.69 132 ARG A CA 1
ATOM 1021 C C . ARG A 1 132 ? 17.048 3.978 -14.023 1.00 97.69 132 ARG A C 1
ATOM 1023 O O . ARG A 1 132 ? 17.999 3.970 -14.798 1.00 97.69 132 ARG A O 1
ATOM 1030 N N . SER A 1 133 ? 16.224 2.940 -13.891 1.00 97.00 133 SER A N 1
ATOM 1031 C CA . SER A 1 133 ? 16.368 1.715 -14.678 1.00 97.00 133 SER A CA 1
ATOM 1032 C C . SER A 1 133 ? 16.116 1.957 -16.166 1.00 97.00 133 SER A C 1
ATOM 1034 O O . SER A 1 133 ? 16.831 1.393 -16.992 1.00 97.00 133 SER A O 1
ATOM 1036 N N . ASN A 1 134 ? 15.126 2.787 -16.504 1.00 9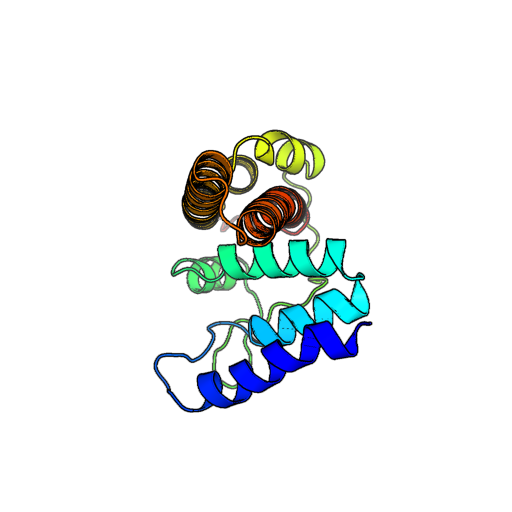6.75 134 ASN A N 1
ATOM 1037 C CA . ASN A 1 134 ? 14.796 3.139 -17.882 1.00 96.75 134 ASN A CA 1
ATOM 1038 C C . ASN A 1 134 ? 15.898 3.989 -18.530 1.00 96.75 134 ASN A C 1
ATOM 1040 O O . ASN A 1 134 ? 16.346 3.676 -19.625 1.00 96.75 134 ASN A O 1
ATOM 1044 N N . ASN A 1 135 ? 16.401 5.004 -17.823 1.00 96.94 135 ASN A N 1
ATOM 1045 C CA . ASN A 1 135 ? 17.474 5.873 -18.317 1.00 96.94 135 ASN A CA 1
ATOM 1046 C C . ASN A 1 135 ? 18.785 5.111 -18.556 1.00 96.94 135 ASN A C 1
ATOM 1048 O O . ASN A 1 135 ? 19.535 5.442 -19.467 1.00 96.94 135 ASN A O 1
ATOM 1052 N N . ASN A 1 136 ? 19.046 4.068 -17.765 1.00 95.50 136 ASN A N 1
ATOM 1053 C CA . ASN A 1 136 ? 20.216 3.208 -17.932 1.00 95.50 136 ASN A CA 1
ATOM 1054 C C . ASN A 1 136 ? 20.022 2.104 -18.990 1.00 95.50 136 ASN A C 1
ATOM 1056 O O . ASN A 1 136 ? 20.883 1.233 -19.095 1.00 95.50 136 ASN A O 1
ATOM 1060 N N . ASN A 1 137 ? 18.900 2.084 -19.726 1.00 92.00 137 ASN A N 1
ATOM 1061 C CA . ASN A 1 137 ? 18.542 1.027 -20.684 1.00 92.00 137 ASN A CA 1
ATOM 1062 C C . ASN A 1 137 ? 18.675 -0.393 -20.099 1.00 92.00 137 ASN A C 1
ATOM 1064 O O . ASN A 1 137 ? 19.069 -1.341 -20.779 1.00 92.00 137 ASN A O 1
ATOM 1068 N N . SER A 1 138 ? 18.378 -0.545 -18.806 1.00 95.25 138 SER A N 1
ATOM 1069 C CA . SER A 1 138 ? 18.509 -1.829 -18.123 1.00 95.25 138 SER A CA 1
ATOM 1070 C C . SER A 1 138 ? 17.442 -2.808 -18.606 1.00 95.25 138 SER A C 1
ATOM 1072 O O . SER A 1 138 ? 16.265 -2.458 -18.707 1.00 95.25 138 SER A O 1
ATOM 1074 N N . ILE A 1 139 ? 17.824 -4.075 -18.785 1.00 96.12 139 ILE A N 1
ATOM 1075 C CA . ILE A 1 139 ? 16.896 -5.173 -19.103 1.00 96.12 139 ILE A CA 1
ATOM 1076 C C . ILE A 1 139 ? 15.781 -5.335 -18.053 1.00 96.12 139 ILE A C 1
ATOM 1078 O O . ILE A 1 139 ? 14.707 -5.848 -18.352 1.00 96.12 139 ILE A O 1
ATOM 1082 N N . LEU A 1 140 ? 16.010 -4.859 -16.822 1.00 95.56 140 LEU A N 1
ATOM 1083 C CA . LEU A 1 140 ? 15.035 -4.889 -15.730 1.00 95.56 140 LEU A CA 1
ATOM 1084 C C . LEU A 1 140 ? 14.071 -3.691 -15.731 1.00 95.56 140 LEU A C 1
ATOM 1086 O O . LEU A 1 140 ? 13.175 -3.640 -14.887 1.00 95.56 140 LEU A O 1
ATOM 1090 N N . ALA A 1 141 ? 14.200 -2.738 -16.661 1.00 96.62 141 ALA A N 1
ATOM 1091 C CA . ALA A 1 141 ? 13.321 -1.568 -16.721 1.00 96.62 141 ALA A CA 1
ATOM 1092 C C . ALA A 1 141 ? 11.823 -1.929 -16.750 1.00 96.62 141 ALA A C 1
ATOM 1094 O O . ALA A 1 141 ? 11.081 -1.358 -15.945 1.00 96.62 141 ALA A O 1
ATOM 1095 N N . PRO A 1 142 ? 11.355 -2.925 -17.535 1.00 97.19 142 PRO A N 1
ATOM 1096 C CA . PRO A 1 142 ? 9.944 -3.313 -17.527 1.00 97.19 142 PRO A CA 1
ATOM 1097 C C . PRO A 1 142 ? 9.453 -3.783 -16.153 1.00 97.19 142 PRO A C 1
ATOM 1099 O O . PRO A 1 142 ? 8.313 -3.509 -15.778 1.00 97.19 142 PRO A O 1
ATOM 1102 N N . PHE A 1 143 ? 10.306 -4.452 -15.373 1.00 96.12 143 PHE A N 1
ATOM 1103 C CA . PHE A 1 143 ? 9.968 -4.921 -14.029 1.00 96.12 143 PHE A CA 1
ATOM 1104 C C . PHE A 1 143 ? 9.778 -3.753 -13.050 1.00 96.12 143 PHE A C 1
ATOM 1106 O O . PHE A 1 143 ? 8.772 -3.699 -12.335 1.00 96.12 143 PHE A O 1
ATOM 1113 N N . PHE A 1 144 ? 10.700 -2.786 -13.041 1.00 97.31 144 PHE A N 1
ATOM 1114 C CA . PHE A 1 144 ? 10.594 -1.620 -12.159 1.00 97.31 144 PHE A CA 1
ATOM 1115 C C . PHE A 1 144 ? 9.446 -0.690 -12.564 1.00 97.31 144 PHE A C 1
ATOM 1117 O O . PHE A 1 144 ? 8.706 -0.229 -11.697 1.00 97.31 144 PHE A O 1
ATOM 1124 N N . ILE A 1 145 ? 9.225 -0.492 -13.868 1.00 97.94 145 ILE A N 1
ATOM 1125 C CA . ILE A 1 145 ? 8.066 0.251 -14.384 1.00 97.94 145 ILE A CA 1
ATOM 1126 C C . ILE A 1 145 ? 6.764 -0.435 -13.955 1.00 97.94 145 ILE A C 1
ATOM 1128 O O . ILE A 1 145 ? 5.880 0.216 -13.401 1.00 97.94 145 ILE A O 1
ATOM 1132 N N . SER A 1 146 ? 6.661 -1.758 -14.126 1.00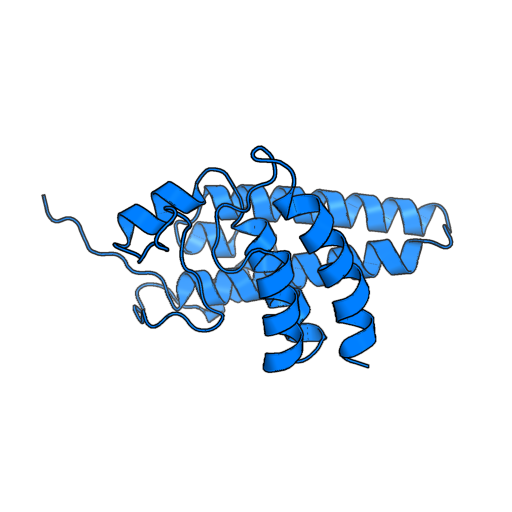 97.19 146 SER A N 1
ATOM 1133 C CA . SER A 1 146 ? 5.483 -2.525 -13.693 1.00 97.19 146 SER A CA 1
ATOM 1134 C C . SER A 1 146 ? 5.242 -2.398 -12.188 1.00 97.19 146 SER A C 1
ATOM 1136 O O . SER A 1 146 ? 4.103 -2.247 -11.751 1.00 97.19 146 SER A O 1
ATOM 1138 N N . THR A 1 147 ? 6.311 -2.404 -11.389 1.00 96.69 147 THR A N 1
ATOM 1139 C CA . THR A 1 147 ? 6.230 -2.215 -9.935 1.00 96.69 147 THR A CA 1
ATOM 1140 C C . THR A 1 147 ? 5.700 -0.826 -9.578 1.00 96.69 147 THR A C 1
ATOM 1142 O O . THR A 1 147 ? 4.804 -0.719 -8.741 1.00 96.69 147 THR A O 1
ATOM 1145 N N . ALA A 1 148 ? 6.185 0.231 -10.239 1.00 97.94 148 ALA A N 1
ATOM 1146 C CA . ALA A 1 148 ? 5.690 1.593 -10.039 1.00 97.94 148 ALA A CA 1
ATOM 1147 C C . ALA A 1 148 ? 4.202 1.722 -10.407 1.00 97.94 148 ALA A C 1
ATOM 1149 O O . ALA A 1 148 ? 3.429 2.289 -9.637 1.00 97.94 148 ALA A O 1
ATOM 1150 N N . VAL A 1 149 ? 3.776 1.117 -11.523 1.00 97.94 149 VAL A N 1
ATOM 1151 C CA . VAL A 1 149 ? 2.363 1.080 -11.940 1.00 97.94 149 VAL A CA 1
ATOM 1152 C C . VAL A 1 149 ? 1.494 0.357 -10.910 1.00 97.94 149 VAL A C 1
ATOM 1154 O O . VAL A 1 149 ? 0.431 0.856 -10.543 1.00 97.94 149 VAL A O 1
ATOM 1157 N N . VAL A 1 150 ? 1.936 -0.801 -10.408 1.00 97.88 150 VAL A N 1
ATOM 1158 C CA . VAL A 1 150 ? 1.199 -1.564 -9.388 1.00 97.88 150 VAL A CA 1
ATOM 1159 C C . VAL A 1 150 ? 1.081 -0.786 -8.080 1.00 97.88 150 VAL A C 1
ATOM 1161 O O . VAL A 1 150 ? -0.002 -0.764 -7.494 1.00 97.88 150 VAL A O 1
ATOM 1164 N N . LEU A 1 151 ? 2.159 -0.132 -7.636 1.00 97.44 151 LEU A N 1
ATOM 1165 C CA . LEU A 1 151 ? 2.153 0.669 -6.412 1.00 97.44 151 LEU A CA 1
ATOM 1166 C C . LEU A 1 151 ? 1.252 1.900 -6.533 1.00 97.44 151 LEU A C 1
ATOM 1168 O O . LEU A 1 151 ? 0.440 2.156 -5.645 1.00 97.44 151 LEU A O 1
ATOM 1172 N N . HIS A 1 152 ? 1.312 2.599 -7.664 1.00 98.00 152 HIS A N 1
ATOM 1173 C CA . HIS A 1 152 ? 0.447 3.746 -7.918 1.00 98.00 152 HIS A CA 1
ATOM 1174 C C . HIS A 1 152 ? -1.032 3.342 -8.055 1.00 98.00 152 HIS A C 1
ATOM 1176 O O . HIS A 1 152 ? -1.918 3.971 -7.477 1.00 98.00 152 HIS A O 1
ATOM 1182 N N . GLY A 1 153 ? -1.327 2.236 -8.743 1.00 97.56 153 GLY A N 1
ATOM 1183 C CA . GLY A 1 153 ? -2.685 1.689 -8.799 1.00 97.56 153 GLY A CA 1
ATOM 1184 C C . GLY A 1 153 ? -3.205 1.259 -7.422 1.00 97.56 153 GLY A C 1
ATOM 1185 O O . GLY A 1 153 ? -4.389 1.432 -7.120 1.00 97.56 153 GLY A O 1
ATOM 1186 N N . GLY A 1 154 ? -2.322 0.761 -6.552 1.00 96.50 154 GLY A N 1
ATOM 1187 C CA . GLY A 1 154 ? -2.624 0.482 -5.150 1.00 96.50 154 GLY A CA 1
ATOM 1188 C C . GLY A 1 154 ? -2.910 1.728 -4.311 1.00 96.50 154 GLY A C 1
ATOM 1189 O O . GLY A 1 154 ? -3.758 1.664 -3.421 1.00 96.50 154 GLY A O 1
ATOM 1190 N N . GLU A 1 155 ? -2.291 2.871 -4.610 1.00 97.19 155 GLU A N 1
ATOM 1191 C CA . GLU A 1 155 ? -2.634 4.157 -3.987 1.00 97.19 155 GLU A CA 1
ATOM 1192 C C . GLU A 1 155 ? -4.060 4.589 -4.335 1.00 97.19 155 GLU A C 1
ATOM 1194 O O . GLU A 1 155 ? -4.854 4.874 -3.437 1.00 97.19 155 GLU A O 1
ATOM 1199 N N . ILE A 1 156 ? -4.434 4.546 -5.615 1.00 96.75 156 ILE A N 1
ATOM 1200 C CA . ILE A 1 156 ? -5.792 4.892 -6.064 1.00 96.75 156 ILE A CA 1
ATOM 1201 C C . ILE A 1 156 ? -6.821 3.936 -5.445 1.00 96.75 156 ILE A C 1
ATOM 1203 O O . ILE A 1 156 ? -7.798 4.367 -4.824 1.00 96.75 156 ILE A O 1
ATOM 1207 N N . TYR A 1 157 ? -6.582 2.625 -5.568 1.00 95.25 157 TYR A N 1
ATOM 1208 C CA . TYR A 1 157 ? -7.457 1.592 -5.012 1.00 95.25 157 TYR A CA 1
ATOM 1209 C C . TYR A 1 157 ? -7.597 1.732 -3.489 1.00 95.25 157 TYR A C 1
ATOM 1211 O O . TYR A 1 157 ? -8.698 1.661 -2.935 1.00 95.25 157 TYR A O 1
ATOM 1219 N N . GLY A 1 158 ? -6.473 1.932 -2.805 1.00 93.50 158 GLY A N 1
ATOM 1220 C CA . GLY A 1 158 ? -6.397 2.022 -1.359 1.00 93.50 158 GLY A CA 1
ATOM 1221 C C . GLY A 1 158 ? -7.068 3.265 -0.802 1.00 93.50 158 GLY A C 1
ATOM 1222 O O . GLY A 1 158 ? -7.767 3.162 0.201 1.00 93.50 158 GLY A O 1
ATOM 1223 N N . SER A 1 159 ? -6.935 4.413 -1.466 1.00 94.31 159 SER A N 1
ATOM 1224 C CA . SER A 1 159 ? -7.609 5.652 -1.071 1.00 94.31 159 SER A CA 1
ATOM 1225 C C . SER A 1 159 ? -9.108 5.613 -1.317 1.00 94.31 159 SER A C 1
ATOM 1227 O O . SER A 1 159 ? -9.866 6.013 -0.434 1.00 94.31 159 SER A O 1
ATOM 1229 N N . TYR A 1 160 ? -9.552 5.050 -2.445 1.00 93.31 160 TYR A N 1
ATOM 1230 C CA . TYR A 1 160 ? -10.973 4.781 -2.664 1.00 93.31 160 TYR A CA 1
ATOM 1231 C C . TYR A 1 160 ? -11.530 3.885 -1.549 1.00 93.31 160 TYR A C 1
ATOM 1233 O O . TYR A 1 160 ? -12.563 4.191 -0.950 1.00 93.31 160 TYR A O 1
ATOM 1241 N N . ARG A 1 161 ? -10.827 2.788 -1.219 1.00 89.75 161 ARG A N 1
ATOM 1242 C CA . ARG A 1 161 ? -11.256 1.878 -0.148 1.00 89.75 161 ARG A CA 1
ATOM 1243 C C . ARG A 1 161 ? -11.219 2.560 1.220 1.00 89.75 161 ARG A C 1
ATOM 1245 O O . ARG A 1 161 ? -12.137 2.362 2.009 1.00 89.75 161 ARG A O 1
ATOM 1252 N N . ALA A 1 162 ? -10.188 3.351 1.501 1.00 88.81 162 ALA A N 1
ATOM 1253 C CA . ALA A 1 162 ? -10.049 4.073 2.757 1.00 88.81 162 ALA A CA 1
ATOM 1254 C C . ALA A 1 162 ? -11.223 5.028 2.964 1.00 88.81 162 ALA A C 1
ATOM 1256 O O . ALA A 1 162 ? -11.804 4.990 4.031 1.00 88.81 162 ALA A O 1
ATOM 1257 N N . ALA A 1 163 ? -11.626 5.801 1.955 1.00 89.31 163 ALA A N 1
ATOM 1258 C CA . ALA A 1 163 ? -12.769 6.705 2.064 1.00 89.31 163 ALA A CA 1
ATOM 1259 C C . ALA A 1 163 ? -14.121 5.975 2.141 1.00 89.31 163 ALA A C 1
ATOM 1261 O O . ALA A 1 163 ? -15.004 6.414 2.869 1.00 89.31 163 ALA A O 1
ATOM 1262 N N . LYS A 1 164 ? -14.284 4.856 1.420 1.00 86.12 164 LYS A N 1
ATOM 1263 C CA . LYS A 1 164 ? -15.552 4.108 1.354 1.00 86.12 164 LYS A CA 1
ATOM 1264 C C . LYS A 1 164 ? -15.870 3.291 2.608 1.00 86.12 164 LYS A C 1
ATOM 1266 O O . LYS A 1 164 ? -17.036 3.127 2.952 1.00 86.12 164 LYS A O 1
ATOM 1271 N N . TYR A 1 165 ? -14.848 2.718 3.239 1.00 77.62 165 TYR A N 1
ATOM 1272 C CA . TYR A 1 165 ? -15.012 1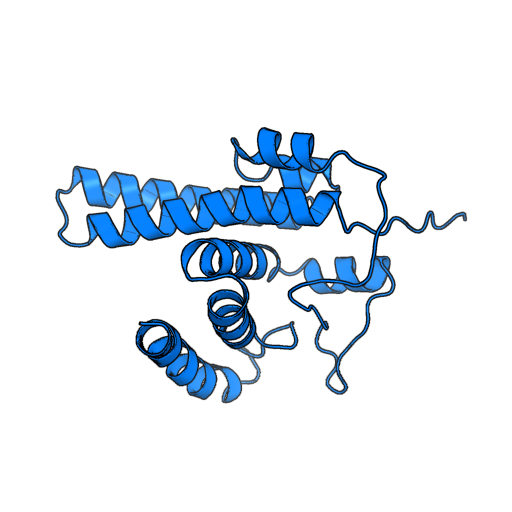.760 4.336 1.00 77.62 165 TYR A CA 1
ATOM 1273 C C . TYR A 1 165 ? -14.480 2.312 5.674 1.00 77.62 165 TYR A C 1
ATOM 1275 O O . TYR A 1 165 ? -14.108 1.541 6.559 1.00 77.62 165 TYR A O 1
ATOM 1283 N N . HIS A 1 166 ? -14.393 3.642 5.840 1.00 65.50 166 HIS A N 1
ATOM 1284 C CA . HIS A 1 166 ? -13.889 4.231 7.085 1.00 65.50 166 HIS A CA 1
ATOM 1285 C C . HIS A 1 166 ? -14.969 4.352 8.153 1.00 65.50 166 HIS A C 1
ATOM 1287 O O . HIS A 1 166 ? -15.851 5.197 8.060 1.00 65.50 166 HIS A O 1
ATOM 1293 N N . THR A 1 167 ? -14.808 3.641 9.264 1.00 58.34 167 THR A N 1
ATOM 1294 C CA . THR A 1 167 ? -15.593 3.899 10.475 1.00 58.34 167 THR A CA 1
ATOM 1295 C C . THR A 1 167 ? -15.003 5.083 11.242 1.00 58.34 167 THR A C 1
ATOM 1297 O O . THR A 1 167 ? -13.881 5.004 11.737 1.00 58.34 167 THR A O 1
ATOM 1300 N N . SER A 1 168 ? -15.740 6.184 11.352 1.00 46.19 168 SER A N 1
ATOM 1301 C CA . SER A 1 168 ? -15.591 7.153 12.438 1.00 46.19 168 SER A CA 1
ATOM 1302 C C . SER A 1 168 ? -16.725 6.848 13.415 1.00 46.19 168 SER A C 1
ATOM 1304 O O . SER A 1 168 ? -17.877 7.210 13.193 1.00 46.19 168 SER A O 1
ATOM 1306 N N . LYS A 1 169 ? -16.435 6.094 14.482 1.00 43.53 169 LYS A N 1
ATOM 1307 C CA . LYS A 1 169 ? -17.225 6.280 15.698 1.00 43.53 169 LYS A CA 1
ATOM 1308 C C . LYS A 1 169 ? -16.715 7.605 16.243 1.00 43.53 169 LYS A C 1
ATOM 1310 O O . LYS A 1 169 ? -15.556 7.681 16.651 1.00 43.53 169 LYS A O 1
ATOM 1315 N N . LYS A 1 170 ? -17.540 8.656 16.209 1.00 39.31 170 LYS A N 1
ATOM 1316 C CA . LYS A 1 170 ? -17.313 9.795 17.099 1.00 39.31 170 LYS A CA 1
ATOM 1317 C C . LYS A 1 170 ? -17.250 9.198 18.501 1.00 39.31 170 LYS A C 1
ATOM 1319 O O . LYS A 1 170 ? -18.264 8.728 19.007 1.00 39.31 170 LYS A O 1
ATOM 1324 N N . ILE A 1 171 ? -16.060 9.152 19.089 1.00 38.62 171 ILE A N 1
ATOM 1325 C CA . ILE A 1 171 ? -15.945 9.046 20.536 1.00 38.62 171 ILE A CA 1
ATOM 1326 C C . ILE A 1 171 ? -16.436 10.407 21.021 1.00 38.62 171 ILE A C 1
ATOM 1328 O O . ILE A 1 171 ? -15.699 11.388 21.020 1.00 38.62 171 ILE A O 1
ATOM 1332 N N . SER A 1 172 ? -17.742 10.494 21.255 1.00 31.64 172 SER A N 1
ATOM 1333 C CA . SER A 1 172 ? -18.325 11.526 22.094 1.00 31.64 172 SER A CA 1
ATOM 1334 C C . SER A 1 172 ? -17.755 11.298 23.490 1.00 31.64 172 SER A C 1
ATOM 1336 O O . SER A 1 172 ? -18.077 10.285 24.112 1.00 31.64 172 SER A O 1
ATOM 1338 N N . TYR A 1 173 ? -16.824 12.170 23.881 1.00 36.34 173 TYR A N 1
ATOM 1339 C CA . TYR A 1 173 ? -16.449 12.371 25.278 1.00 36.34 173 TYR A CA 1
ATOM 1340 C C . TYR A 1 173 ? -17.638 12.941 26.046 1.00 36.34 173 TYR A C 1
ATOM 1342 O O . TYR A 1 173 ? -18.384 13.742 25.431 1.00 36.34 173 TYR A O 1
#

pLDDT: mean 84.74, std 15.42, range [31.64, 98.0]

Secondary structure (DSSP, 8-state):
-HHHHHHHHHHHHHHHTT-GGG--SEES-HHHHHHHHHHHH-HHHHHHHHHHHHHH-STTHHHHHHHTT--B-TTSPEE--SS-S--B-SS-HHHHHHHTTSTTHHHHHTT-HHHHHHHHHHHHHHHHHHHHHHHTT-TTHHHHHHHHHHHHHHHHHHHHHHHHB--------

Radius of gyration: 16.56 Å; chains: 1; bounding box: 40×34×46 Å